Protein AF-A0AAW2G478-F1 (afdb_monomer_lite)

Radius of gyration: 26.07 Å; chains: 1; bounding box: 57×26×89 Å

Foldseek 3Di:
DQLVVVQVVLVVLLVVLLVLLLVVLVVVLVVVVVPDDPDPVVVVVVVVSVVVNVVSVVVLVVVQVVLVVVLVVLLVQLVVLQVVLVPDPDPVSSVVSPVVSCVSVVPPSQNDRPHRGSHVVVVVVSVVVSVVVSVVVVVVSVVVVVVVVVVVVVVVVD

Structure (mmCIF, N/CA/C/O backbone):
data_AF-A0AAW2G478-F1
#
_entry.id   AF-A0AAW2G478-F1
#
loop_
_atom_site.group_PDB
_atom_site.id
_atom_site.type_symbol
_atom_site.label_atom_id
_atom_site.label_alt_id
_atom_site.label_comp_id
_atom_site.label_asym_id
_atom_site.label_entity_id
_atom_site.label_seq_id
_atom_site.pdbx_PDB_ins_code
_atom_site.Cartn_x
_atom_site.Cartn_y
_atom_site.Cartn_z
_atom_site.occupancy
_atom_site.B_iso_or_equiv
_atom_site.auth_seq_id
_atom_site.auth_comp_id
_atom_site.auth_asym_id
_atom_site.auth_atom_id
_atom_site.pdbx_PDB_model_num
ATOM 1 N N . MET A 1 1 ? -17.775 8.611 7.716 1.00 57.25 1 MET A N 1
ATOM 2 C CA . MET A 1 1 ? -17.103 9.929 7.726 1.00 57.25 1 MET A CA 1
ATOM 3 C C . MET A 1 1 ? -15.594 9.788 7.536 1.00 57.25 1 MET A C 1
ATOM 5 O O . MET A 1 1 ? -15.101 10.291 6.541 1.00 57.25 1 MET A O 1
ATOM 9 N N . LEU A 1 2 ? -14.890 9.019 8.379 1.00 62.66 2 LEU A N 1
ATOM 10 C CA . LEU A 1 2 ? -13.445 8.756 8.240 1.00 62.66 2 LEU A CA 1
ATOM 11 C C . LEU A 1 2 ? -13.081 8.154 6.865 1.00 62.66 2 LEU A C 1
ATOM 13 O O . LEU A 1 2 ? -12.286 8.727 6.132 1.00 62.66 2 LEU A O 1
ATOM 17 N N . ASN A 1 3 ? -13.785 7.102 6.439 1.00 63.94 3 ASN A N 1
ATOM 18 C CA . ASN A 1 3 ? -13.603 6.501 5.109 1.00 63.94 3 ASN A CA 1
ATOM 19 C C . ASN A 1 3 ? -13.809 7.490 3.958 1.00 63.94 3 ASN A C 1
ATOM 21 O O . ASN A 1 3 ? -13.083 7.447 2.981 1.00 63.94 3 ASN A O 1
ATOM 25 N N . MET A 1 4 ? -14.760 8.417 4.077 1.00 64.00 4 MET A N 1
ATOM 26 C CA . MET A 1 4 ? -15.062 9.380 3.014 1.00 64.00 4 MET A CA 1
ATOM 27 C C . MET A 1 4 ? -13.944 10.418 2.834 1.00 64.00 4 MET A C 1
ATOM 29 O O . MET A 1 4 ? -13.731 10.893 1.726 1.00 64.00 4 MET A O 1
ATOM 33 N N . ILE A 1 5 ? -13.222 10.737 3.914 1.00 67.06 5 ILE A N 1
ATOM 34 C CA . ILE A 1 5 ? -12.119 11.709 3.921 1.00 67.06 5 ILE A CA 1
ATOM 35 C C . ILE A 1 5 ? -10.801 11.037 3.519 1.00 67.06 5 ILE A C 1
ATOM 37 O O . ILE A 1 5 ? -10.070 11.559 2.679 1.00 67.06 5 ILE A O 1
ATOM 41 N N . PHE A 1 6 ? -10.511 9.857 4.072 1.00 67.88 6 PHE A N 1
ATOM 42 C CA . PHE A 1 6 ? -9.247 9.158 3.825 1.00 67.88 6 PHE A CA 1
ATOM 43 C C . PHE A 1 6 ? -9.240 8.359 2.518 1.00 67.88 6 PHE A C 1
ATOM 45 O O . PHE A 1 6 ? -8.183 8.184 1.919 1.00 67.88 6 PHE A O 1
ATOM 52 N N . SER A 1 7 ? -10.402 7.923 2.019 1.00 71.94 7 SER A N 1
ATOM 53 C CA . SER A 1 7 ? -10.510 7.208 0.742 1.00 71.94 7 SER A CA 1
ATOM 54 C C . SER A 1 7 ? -9.862 7.937 -0.438 1.00 71.94 7 SER A C 1
ATOM 56 O O . SER A 1 7 ? -9.074 7.295 -1.134 1.00 71.94 7 SER A O 1
ATOM 58 N N . PRO A 1 8 ? -10.183 9.214 -0.727 1.00 72.25 8 PRO A N 1
ATOM 59 C CA . PRO A 1 8 ? -9.586 9.909 -1.863 1.00 72.25 8 PRO A CA 1
ATOM 60 C C . PRO A 1 8 ? -8.084 10.141 -1.672 1.00 72.25 8 PRO A C 1
ATOM 62 O O . PRO A 1 8 ? -7.334 10.015 -2.633 1.00 72.25 8 PRO A O 1
ATOM 65 N N . GLN A 1 9 ? -7.632 10.403 -0.441 1.00 73.69 9 GLN A N 1
ATOM 66 C CA . GLN A 1 9 ? -6.208 10.577 -0.132 1.00 73.69 9 GLN A CA 1
ATOM 67 C C . GLN A 1 9 ? -5.420 9.288 -0.384 1.00 73.69 9 GLN A C 1
ATOM 69 O O . GLN A 1 9 ? -4.374 9.314 -1.024 1.00 73.69 9 GLN A O 1
ATOM 74 N N . ILE A 1 10 ? -5.950 8.146 0.055 1.00 75.19 10 ILE A N 1
ATOM 75 C CA . ILE A 1 10 ? -5.319 6.837 -0.144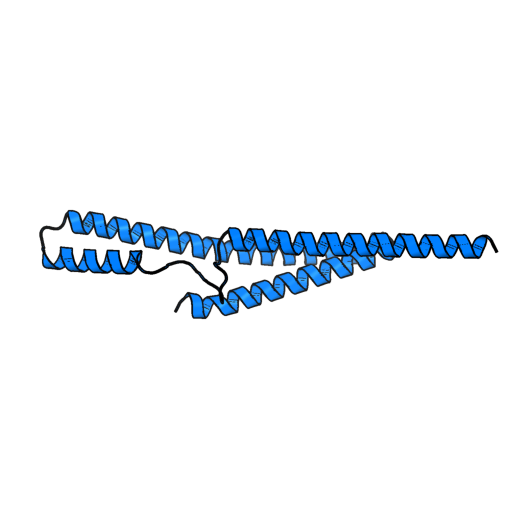 1.00 75.19 10 ILE A CA 1
ATOM 76 C C . ILE A 1 10 ? -5.302 6.460 -1.627 1.00 75.19 10 ILE A C 1
ATOM 78 O O . ILE A 1 10 ? -4.292 5.961 -2.115 1.00 75.19 10 ILE A O 1
ATOM 82 N N . LEU A 1 11 ? -6.378 6.751 -2.364 1.00 77.69 11 LEU A N 1
ATOM 83 C CA . LEU A 1 11 ? -6.435 6.510 -3.806 1.00 77.69 11 LEU A CA 1
ATOM 84 C C . LEU A 1 11 ? -5.452 7.402 -4.586 1.00 77.69 11 LEU A C 1
ATOM 86 O O . LEU A 1 11 ? -4.844 6.945 -5.553 1.00 77.69 11 LEU A O 1
ATOM 90 N N . ALA A 1 12 ? -5.272 8.656 -4.165 1.00 79.62 12 ALA A N 1
ATOM 91 C CA . ALA A 1 12 ? -4.296 9.564 -4.762 1.00 79.62 12 ALA A CA 1
ATOM 92 C C . ALA A 1 12 ? -2.864 9.058 -4.543 1.00 79.62 12 ALA A C 1
ATOM 94 O O . ALA A 1 12 ? -2.129 8.901 -5.513 1.00 79.62 12 ALA A O 1
ATOM 95 N N . ILE A 1 13 ? -2.516 8.695 -3.302 1.00 78.31 13 ILE A N 1
ATOM 96 C CA . ILE A 1 13 ? -1.208 8.107 -2.964 1.00 78.31 13 ILE A CA 1
ATOM 97 C C . ILE A 1 13 ? -0.976 6.826 -3.768 1.00 78.31 13 ILE A C 1
ATOM 99 O O . ILE A 1 13 ? 0.094 6.617 -4.326 1.00 78.31 13 ILE A O 1
ATOM 103 N N . PHE A 1 14 ? -1.994 5.974 -3.873 1.00 76.19 14 PHE A N 1
ATOM 104 C CA . PHE A 1 14 ? -1.931 4.757 -4.676 1.00 76.19 14 PHE A CA 1
ATOM 105 C C . PHE A 1 14 ? -1.612 5.048 -6.146 1.00 76.19 14 PHE A C 1
ATOM 107 O O . PHE A 1 14 ? -0.748 4.401 -6.734 1.00 76.19 14 PHE A O 1
ATOM 114 N N . THR A 1 15 ? -2.312 6.016 -6.736 1.00 81.38 15 THR A N 1
ATOM 115 C CA . THR A 1 15 ? -2.162 6.358 -8.156 1.00 81.38 15 THR A CA 1
ATOM 116 C C . THR A 1 15 ? -0.786 6.963 -8.420 1.00 81.38 15 THR A C 1
ATOM 118 O O . THR A 1 15 ? -0.161 6.642 -9.430 1.00 81.38 15 THR A O 1
ATOM 121 N N . GLU A 1 16 ? -0.295 7.782 -7.490 1.00 82.12 16 GLU A N 1
ATOM 122 C CA . GLU A 1 16 ? 1.048 8.360 -7.516 1.00 82.12 16 GLU A CA 1
ATOM 123 C C . GLU A 1 16 ? 2.118 7.258 -7.515 1.00 82.12 16 GLU A C 1
ATOM 125 O O . GLU A 1 16 ? 2.895 7.161 -8.465 1.00 82.12 16 GLU A O 1
ATOM 130 N N . VAL A 1 17 ? 2.073 6.348 -6.534 1.00 77.50 17 VAL A N 1
ATOM 131 C CA . VAL A 1 17 ? 3.023 5.226 -6.428 1.00 77.50 17 VAL A CA 1
ATOM 132 C C . VAL A 1 17 ? 2.968 4.322 -7.657 1.00 77.50 17 VAL A C 1
ATOM 134 O O . VAL A 1 17 ? 4.006 3.911 -8.171 1.00 77.50 17 VAL A O 1
ATOM 137 N N . PHE A 1 18 ? 1.769 4.010 -8.153 1.00 77.38 18 PHE A N 1
ATOM 138 C CA . PHE A 1 18 ? 1.612 3.147 -9.321 1.00 77.38 18 PHE A CA 1
ATOM 139 C C . PHE A 1 18 ? 2.207 3.774 -10.588 1.00 77.38 18 PHE A C 1
ATOM 141 O O . PHE A 1 18 ? 2.945 3.111 -11.321 1.00 77.38 18 PHE A O 1
ATOM 148 N N . THR A 1 19 ? 1.907 5.051 -10.835 1.00 79.81 19 THR A N 1
ATOM 149 C CA . THR A 1 19 ? 2.407 5.781 -12.010 1.00 79.81 19 THR A CA 1
ATOM 150 C C . THR A 1 19 ? 3.925 5.868 -11.973 1.00 79.81 19 THR A C 1
ATOM 152 O O . THR A 1 19 ? 4.595 5.604 -12.971 1.00 79.81 19 THR A O 1
ATOM 155 N N . GLU A 1 20 ? 4.472 6.168 -10.803 1.00 77.31 20 GLU A N 1
ATOM 156 C CA . GLU A 1 20 ? 5.902 6.314 -10.615 1.00 77.31 20 GLU A CA 1
ATOM 157 C C . GLU A 1 20 ? 6.665 4.999 -10.764 1.00 77.31 20 GLU A C 1
ATOM 159 O O . GLU A 1 20 ? 7.642 4.934 -11.510 1.00 77.31 20 GLU A O 1
ATOM 164 N N . VAL A 1 21 ? 6.214 3.930 -10.103 1.00 75.50 21 VAL A N 1
ATOM 165 C CA . VAL A 1 21 ? 6.827 2.606 -10.257 1.00 75.50 21 VAL A CA 1
ATOM 166 C C . VAL A 1 21 ? 6.804 2.187 -11.727 1.00 75.50 21 VAL A C 1
ATOM 168 O O . VAL A 1 21 ? 7.822 1.738 -12.248 1.00 75.50 21 VAL A O 1
ATOM 171 N N . THR A 1 22 ? 5.684 2.394 -12.422 1.00 76.81 22 THR A N 1
ATOM 172 C CA . THR A 1 22 ? 5.554 2.053 -13.847 1.00 76.81 22 THR A CA 1
ATOM 173 C C . THR A 1 22 ? 6.532 2.847 -14.712 1.00 76.81 22 THR A C 1
ATOM 175 O O . THR A 1 22 ? 7.239 2.262 -15.536 1.00 76.81 22 THR A O 1
ATOM 178 N N . PHE A 1 23 ? 6.620 4.163 -14.505 1.00 76.31 23 PHE A N 1
ATOM 179 C CA . PHE A 1 23 ? 7.531 5.030 -15.252 1.00 76.31 23 PHE A CA 1
ATOM 180 C C . PHE A 1 23 ? 9.000 4.650 -15.021 1.00 76.31 23 PHE A C 1
ATOM 182 O O . PHE A 1 23 ? 9.776 4.534 -15.969 1.00 76.31 23 PHE A O 1
ATOM 189 N N . ASN A 1 24 ? 9.366 4.371 -13.771 1.00 74.56 24 ASN A N 1
ATOM 190 C CA . ASN A 1 24 ? 10.723 3.991 -13.385 1.00 74.56 24 ASN A CA 1
ATOM 191 C C . ASN A 1 24 ? 11.142 2.630 -13.935 1.00 74.56 24 ASN A C 1
ATOM 193 O O . ASN A 1 24 ? 12.275 2.467 -14.398 1.00 74.56 24 ASN A O 1
ATOM 197 N N . LEU A 1 25 ? 10.232 1.656 -13.919 1.00 74.50 25 LEU A N 1
ATOM 198 C CA . LEU A 1 25 ? 10.459 0.349 -14.527 1.00 74.50 25 LEU A CA 1
ATOM 199 C C . LEU A 1 25 ? 10.663 0.473 -16.039 1.00 74.50 25 LEU A C 1
ATOM 201 O O . LEU A 1 25 ? 11.613 -0.098 -16.574 1.00 74.50 25 LEU A O 1
ATOM 205 N N . TYR A 1 26 ? 9.831 1.271 -16.710 1.00 75.88 26 TYR A N 1
ATOM 206 C CA . TYR A 1 26 ? 9.973 1.549 -18.138 1.00 75.88 26 TYR A CA 1
ATOM 207 C C . TYR A 1 26 ? 11.317 2.213 -18.464 1.00 75.88 26 TYR A C 1
ATOM 209 O O . TYR A 1 26 ? 12.059 1.715 -19.311 1.00 75.88 26 TYR A O 1
ATOM 217 N N . ALA A 1 27 ? 11.681 3.280 -17.749 1.00 74.62 27 ALA A N 1
ATOM 218 C CA . ALA A 1 27 ? 12.951 3.975 -17.948 1.00 74.62 27 ALA A CA 1
ATOM 219 C C . ALA A 1 27 ? 14.159 3.052 -17.710 1.00 74.62 27 ALA A C 1
ATOM 221 O O . ALA A 1 27 ? 15.124 3.078 -18.474 1.00 74.62 27 ALA A O 1
ATOM 222 N N . SER A 1 28 ? 14.095 2.197 -16.684 1.00 72.81 28 SER A N 1
ATOM 223 C CA . SER A 1 28 ? 15.145 1.215 -16.379 1.00 72.81 28 SER A CA 1
ATOM 224 C C . SER A 1 28 ? 15.321 0.188 -17.498 1.00 72.81 28 SER A C 1
ATOM 226 O O . SER A 1 28 ? 16.447 -0.163 -17.843 1.00 72.81 28 SER A O 1
ATOM 228 N N . ILE A 1 29 ? 14.220 -0.259 -18.101 1.00 71.88 29 ILE A N 1
ATOM 229 C CA . ILE A 1 29 ? 14.231 -1.207 -19.219 1.00 71.88 29 ILE A CA 1
ATOM 230 C C . ILE A 1 29 ? 14.785 -0.574 -20.498 1.00 71.88 29 ILE A C 1
ATOM 232 O O . ILE A 1 29 ? 15.627 -1.175 -21.163 1.00 71.88 29 ILE A O 1
ATOM 236 N N . VAL A 1 30 ? 14.373 0.653 -20.821 1.00 72.75 30 VAL A N 1
ATOM 237 C CA . VAL A 1 30 ? 14.914 1.391 -21.974 1.00 72.75 30 VAL A CA 1
ATOM 238 C C . VAL A 1 30 ? 16.420 1.618 -21.816 1.00 72.75 30 VAL A C 1
ATOM 240 O O . VAL A 1 30 ? 17.178 1.423 -22.766 1.00 72.75 30 VAL A O 1
ATOM 243 N N . ARG A 1 31 ? 16.876 1.962 -20.605 1.00 71.81 31 ARG A N 1
ATOM 244 C CA . ARG A 1 31 ? 18.309 2.083 -20.290 1.00 71.81 31 ARG A CA 1
ATOM 245 C C . ARG A 1 31 ? 19.049 0.762 -20.470 1.00 71.81 31 ARG A C 1
ATOM 247 O O . ARG A 1 31 ? 20.119 0.761 -21.063 1.00 71.81 31 ARG A O 1
ATOM 254 N N . TRP A 1 32 ? 18.472 -0.348 -20.007 1.00 69.31 32 TRP A N 1
ATOM 255 C CA . TRP A 1 32 ? 19.059 -1.678 -20.185 1.00 69.31 32 TRP A CA 1
ATOM 256 C C . TRP A 1 32 ? 19.238 -2.041 -21.667 1.00 69.31 32 TRP A C 1
ATOM 258 O O . TRP A 1 32 ? 20.292 -2.548 -22.046 1.00 69.31 32 TRP A O 1
ATOM 268 N N . ASN A 1 33 ? 18.244 -1.735 -22.510 1.00 68.38 33 ASN A N 1
ATOM 269 C CA . ASN A 1 33 ? 18.299 -1.976 -23.958 1.00 68.38 33 ASN A CA 1
ATOM 270 C C . ASN A 1 33 ? 19.445 -1.209 -24.646 1.00 68.38 33 ASN A C 1
ATOM 272 O O . ASN A 1 33 ? 20.105 -1.740 -25.534 1.00 68.38 33 ASN A O 1
ATOM 276 N N . ASN A 1 34 ? 19.732 0.017 -24.199 1.00 68.56 34 ASN A N 1
ATOM 277 C CA . ASN A 1 34 ? 20.803 0.849 -24.759 1.00 68.56 34 ASN A CA 1
ATOM 278 C C . ASN A 1 34 ? 22.220 0.460 -24.273 1.00 68.56 34 ASN A C 1
ATOM 280 O O . ASN A 1 34 ? 23.193 1.115 -24.648 1.00 68.56 34 ASN A O 1
ATOM 284 N N . GLY A 1 35 ? 22.350 -0.603 -23.469 1.00 63.75 35 GLY A N 1
ATOM 285 C CA . GLY A 1 35 ? 23.617 -1.113 -22.938 1.00 63.75 35 GLY A CA 1
ATOM 286 C C . GLY A 1 35 ? 23.896 -0.701 -21.485 1.00 63.75 35 GLY A C 1
ATOM 287 O O . GLY A 1 35 ? 23.449 0.336 -21.000 1.00 63.75 35 GLY A O 1
ATOM 288 N N . ILE A 1 36 ? 24.661 -1.530 -20.763 1.00 60.78 36 ILE A N 1
ATOM 289 C CA . ILE A 1 36 ? 25.011 -1.298 -19.352 1.00 60.78 36 ILE A CA 1
ATOM 290 C C . ILE A 1 36 ? 26.192 -0.322 -19.277 1.00 60.78 36 ILE A C 1
ATOM 292 O O . ILE A 1 36 ? 27.352 -0.730 -19.227 1.00 60.78 36 ILE A O 1
ATOM 296 N N . TYR A 1 37 ? 25.906 0.977 -19.251 1.00 62.28 37 TYR A N 1
ATOM 297 C CA . TYR A 1 37 ? 26.905 1.999 -18.939 1.00 62.28 37 TYR A CA 1
ATOM 298 C C . TYR A 1 37 ? 26.828 2.361 -17.453 1.00 62.28 37 TYR A C 1
ATOM 300 O O . TYR A 1 37 ? 25.838 2.921 -16.982 1.00 62.28 37 TYR A O 1
ATOM 308 N N . ILE A 1 38 ? 27.878 2.039 -16.693 1.00 59.44 38 ILE A N 1
ATOM 309 C CA . ILE A 1 38 ? 27.989 2.418 -15.278 1.00 59.44 38 ILE A CA 1
ATOM 310 C C . ILE A 1 38 ? 28.428 3.885 -15.223 1.00 59.44 38 ILE A C 1
ATOM 312 O O . ILE A 1 38 ? 29.616 4.195 -15.249 1.00 59.44 38 ILE A O 1
ATOM 316 N N . ASN A 1 39 ? 27.460 4.799 -15.195 1.00 68.38 39 ASN A N 1
ATOM 317 C CA . ASN A 1 39 ? 27.705 6.227 -15.017 1.00 68.38 39 ASN A CA 1
ATOM 318 C C . ASN A 1 39 ? 27.390 6.630 -13.564 1.00 68.38 39 ASN A C 1
ATOM 320 O O . ASN A 1 39 ? 26.361 6.245 -13.009 1.00 68.38 39 ASN A O 1
ATOM 324 N N . LEU A 1 40 ? 28.259 7.425 -12.937 1.00 70.25 40 LEU A N 1
ATOM 325 C CA . LEU A 1 40 ? 28.076 7.911 -11.565 1.00 70.25 40 LEU A CA 1
ATOM 326 C C . LEU A 1 40 ? 26.767 8.710 -11.417 1.00 70.25 40 LEU A C 1
ATOM 328 O O . LEU A 1 40 ? 26.056 8.562 -10.425 1.00 70.25 40 LEU A O 1
ATOM 332 N N . THR A 1 41 ? 26.406 9.500 -12.433 1.00 71.44 41 THR A N 1
ATOM 333 C CA . THR A 1 41 ? 25.134 10.243 -12.480 1.00 71.44 41 THR A CA 1
ATOM 334 C C . THR A 1 41 ? 23.930 9.299 -12.487 1.00 71.44 41 THR A C 1
ATOM 336 O O . THR A 1 41 ? 22.946 9.541 -11.792 1.00 71.44 41 THR A O 1
ATOM 339 N N . GLU A 1 42 ? 24.035 8.181 -13.205 1.00 72.19 42 GLU A N 1
ATOM 340 C CA . GLU A 1 42 ? 23.004 7.140 -13.281 1.00 72.19 42 GLU A CA 1
ATOM 341 C C . GLU A 1 42 ? 22.871 6.371 -11.959 1.00 72.19 42 GLU A C 1
ATOM 343 O O . GLU A 1 42 ? 21.765 6.014 -11.551 1.00 72.19 42 GLU A O 1
ATOM 348 N N . GLN A 1 43 ? 23.982 6.149 -11.253 1.00 73.75 43 GLN A N 1
ATOM 349 C CA . GLN A 1 43 ? 23.986 5.515 -9.936 1.00 73.75 43 GLN A CA 1
ATOM 350 C C . GLN A 1 43 ? 23.351 6.415 -8.867 1.00 73.75 43 GLN A C 1
ATOM 352 O O . GLN A 1 43 ? 22.540 5.939 -8.072 1.00 73.75 43 GLN A O 1
ATOM 357 N N . ILE A 1 44 ? 23.670 7.714 -8.872 1.00 74.56 44 ILE A N 1
ATOM 358 C CA . ILE A 1 44 ? 23.039 8.703 -7.986 1.00 74.56 44 ILE A CA 1
ATOM 359 C C . ILE A 1 44 ? 21.543 8.796 -8.289 1.00 74.56 44 ILE A C 1
ATOM 361 O O . ILE A 1 44 ? 20.732 8.751 -7.366 1.00 74.56 44 ILE A O 1
ATOM 365 N N . HIS A 1 45 ? 21.166 8.855 -9.569 1.00 75.56 45 HIS A N 1
ATOM 366 C CA . HIS A 1 45 ? 19.765 8.870 -9.979 1.00 75.56 45 HIS A CA 1
ATOM 367 C C . HIS A 1 45 ? 19.021 7.620 -9.488 1.00 75.56 45 HIS A C 1
ATOM 369 O O . HIS A 1 45 ? 17.988 7.745 -8.836 1.00 75.56 45 HIS A O 1
ATOM 375 N N . ASN A 1 46 ? 19.585 6.423 -9.689 1.00 73.94 46 ASN A N 1
ATOM 376 C CA . ASN A 1 46 ? 19.012 5.171 -9.186 1.00 73.94 46 ASN A CA 1
ATOM 377 C C . ASN A 1 46 ? 18.884 5.152 -7.651 1.00 73.94 46 ASN A C 1
ATOM 379 O O . ASN A 1 46 ? 17.898 4.636 -7.125 1.00 73.94 46 ASN A O 1
ATOM 383 N N . PHE A 1 47 ? 19.855 5.702 -6.917 1.00 75.62 47 PHE A N 1
ATOM 384 C CA . PHE A 1 47 ? 19.808 5.773 -5.454 1.00 75.62 47 PHE A CA 1
ATOM 385 C C . PHE A 1 47 ? 18.714 6.730 -4.955 1.00 75.62 47 PHE A C 1
ATOM 387 O O . PHE A 1 47 ? 17.941 6.383 -4.058 1.00 75.62 47 PHE A O 1
ATOM 394 N N . VAL A 1 48 ? 18.593 7.909 -5.573 1.00 76.94 48 VAL A N 1
ATOM 395 C CA . VAL A 1 48 ? 17.507 8.864 -5.296 1.00 76.94 48 VAL A CA 1
ATOM 396 C C . VAL A 1 48 ? 16.153 8.222 -5.596 1.00 76.94 48 VAL A C 1
ATOM 398 O O . VAL A 1 48 ? 15.249 8.275 -4.769 1.00 76.94 48 VAL A O 1
ATOM 401 N N . LEU A 1 49 ? 16.046 7.511 -6.716 1.00 73.00 49 LEU A N 1
ATOM 402 C CA . LEU A 1 49 ? 14.836 6.797 -7.108 1.00 73.00 49 LEU A CA 1
ATOM 403 C C . LEU A 1 49 ? 14.447 5.701 -6.113 1.00 73.00 49 LEU A C 1
ATOM 405 O O . LEU A 1 49 ? 13.300 5.606 -5.684 1.00 73.00 49 LEU A O 1
ATOM 409 N N . THR A 1 50 ? 15.425 4.896 -5.700 1.00 73.56 50 THR A N 1
ATOM 410 C CA . THR A 1 50 ? 15.220 3.803 -4.743 1.00 73.56 50 THR A CA 1
ATOM 411 C C . THR A 1 50 ? 14.805 4.342 -3.375 1.00 73.56 50 THR A C 1
ATOM 413 O O . THR A 1 50 ? 13.902 3.794 -2.744 1.00 73.56 50 THR A O 1
ATOM 416 N N . SER A 1 51 ? 15.422 5.437 -2.921 1.00 78.62 51 SER A N 1
ATOM 417 C CA . SER A 1 51 ? 15.058 6.065 -1.646 1.00 78.62 51 SER A CA 1
ATOM 418 C C . SER A 1 51 ? 13.663 6.700 -1.686 1.00 78.62 51 SER A C 1
ATOM 420 O O . SER A 1 51 ? 12.913 6.569 -0.718 1.00 78.62 51 SER A O 1
ATOM 422 N N . TYR A 1 52 ? 13.264 7.292 -2.814 1.00 77.50 52 TYR A N 1
ATOM 423 C CA . TYR A 1 52 ? 11.922 7.846 -3.003 1.00 77.50 52 TYR A CA 1
ATOM 424 C C . TYR A 1 52 ? 10.831 6.761 -3.039 1.00 77.50 52 TYR A C 1
ATOM 426 O O . TYR A 1 52 ? 9.813 6.874 -2.353 1.00 77.50 52 TYR A O 1
ATOM 434 N N . LEU A 1 53 ? 11.076 5.644 -3.733 1.00 74.06 53 LEU A N 1
ATOM 435 C CA . LEU A 1 53 ? 10.182 4.479 -3.709 1.00 74.06 53 LEU A CA 1
ATOM 436 C C . LEU A 1 53 ? 10.027 3.906 -2.293 1.00 74.06 53 LEU A C 1
ATOM 438 O O . LEU A 1 53 ? 8.914 3.602 -1.857 1.00 74.06 53 LEU A O 1
ATOM 442 N N . LEU A 1 54 ? 11.130 3.795 -1.547 1.00 77.69 54 LEU A N 1
ATOM 443 C CA . LEU A 1 54 ? 11.108 3.328 -0.161 1.00 77.69 54 LEU A CA 1
ATOM 444 C C . LEU A 1 54 ? 10.309 4.277 0.746 1.00 77.69 54 LEU A C 1
ATOM 446 O O . LEU A 1 54 ? 9.523 3.821 1.582 1.00 77.69 54 LEU A O 1
ATOM 450 N N . TYR A 1 55 ? 10.458 5.590 0.560 1.00 82.44 55 TYR A N 1
ATOM 451 C CA . TYR A 1 55 ? 9.668 6.595 1.271 1.00 82.44 55 TYR A CA 1
ATOM 452 C C . TYR A 1 55 ? 8.162 6.393 1.051 1.00 82.44 55 TYR A C 1
ATOM 454 O O . TYR A 1 55 ? 7.396 6.357 2.014 1.00 82.44 55 TYR A O 1
ATOM 462 N N . HIS A 1 56 ? 7.716 6.166 -0.183 1.00 73.75 56 HIS A N 1
ATOM 463 C CA . HIS A 1 56 ? 6.292 5.942 -0.438 1.00 73.75 56 HIS A CA 1
ATOM 464 C C . HIS A 1 56 ? 5.772 4.617 0.116 1.00 73.75 56 HIS A C 1
ATOM 466 O O . HIS A 1 56 ? 4.679 4.581 0.687 1.00 73.75 56 HIS A O 1
ATOM 472 N N . ILE A 1 57 ? 6.556 3.538 0.011 1.00 75.25 57 ILE A N 1
ATOM 473 C CA . ILE A 1 57 ? 6.197 2.237 0.597 1.00 75.25 57 ILE A CA 1
ATOM 474 C C . ILE A 1 57 ? 6.027 2.371 2.111 1.00 75.25 57 ILE A C 1
ATOM 476 O O . ILE A 1 57 ? 5.022 1.917 2.661 1.00 75.25 57 ILE A O 1
ATOM 480 N N . THR A 1 58 ? 6.973 3.028 2.788 1.00 79.06 58 THR A N 1
ATOM 481 C CA . THR A 1 58 ? 6.870 3.264 4.236 1.00 79.06 58 THR A CA 1
ATOM 482 C C . THR A 1 58 ? 5.645 4.112 4.573 1.00 79.06 58 THR A C 1
ATOM 484 O O . THR A 1 58 ? 4.912 3.758 5.496 1.00 79.06 58 THR A O 1
ATOM 487 N N . ARG A 1 59 ? 5.330 5.146 3.781 1.00 80.19 59 ARG A N 1
ATOM 488 C CA . ARG A 1 59 ? 4.103 5.954 3.924 1.00 80.19 59 ARG A CA 1
ATOM 489 C C . ARG A 1 59 ? 2.833 5.103 3.879 1.00 80.19 59 ARG A C 1
ATOM 491 O O . ARG A 1 59 ? 1.990 5.217 4.768 1.00 80.19 59 ARG A O 1
ATOM 498 N N . VAL A 1 60 ? 2.700 4.233 2.876 1.00 76.88 60 VAL A N 1
ATOM 499 C CA . VAL A 1 60 ? 1.537 3.338 2.733 1.00 76.88 60 VAL A CA 1
ATOM 500 C C . VAL A 1 60 ? 1.468 2.340 3.892 1.00 76.88 60 VAL A C 1
ATOM 502 O O . VAL A 1 60 ? 0.388 2.122 4.442 1.00 76.88 60 VAL A O 1
ATOM 505 N N . MET A 1 61 ? 2.607 1.787 4.317 1.00 80.00 61 MET A N 1
ATOM 506 C CA . MET A 1 61 ? 2.678 0.895 5.480 1.00 80.00 61 MET A CA 1
ATOM 507 C C . MET A 1 61 ? 2.220 1.588 6.765 1.00 80.00 61 MET A C 1
ATOM 509 O O . MET A 1 61 ? 1.428 1.011 7.507 1.00 80.00 61 MET A O 1
ATOM 513 N N . PHE A 1 62 ? 2.644 2.833 7.008 1.00 82.88 62 PHE A N 1
ATOM 514 C CA . PHE A 1 62 ? 2.192 3.618 8.161 1.00 82.88 62 PHE A CA 1
ATOM 515 C C . PHE A 1 62 ? 0.680 3.842 8.153 1.00 82.88 62 PHE A C 1
ATOM 517 O O . PHE A 1 62 ? 0.045 3.713 9.198 1.00 82.88 62 PHE A O 1
ATOM 524 N N . ILE A 1 63 ? 0.093 4.137 6.989 1.00 80.25 63 ILE A N 1
ATOM 525 C CA . ILE A 1 63 ? -1.358 4.325 6.858 1.00 80.25 63 ILE A CA 1
ATOM 526 C C . ILE A 1 63 ? -2.096 3.029 7.201 1.00 80.25 63 ILE A C 1
ATOM 528 O O . ILE A 1 63 ? -2.996 3.042 8.039 1.00 80.25 63 ILE A O 1
ATOM 532 N N . VAL A 1 64 ? -1.701 1.905 6.597 1.00 77.25 64 VAL A N 1
ATOM 533 C CA . VAL A 1 64 ? -2.348 0.609 6.858 1.00 77.25 64 VAL A CA 1
ATOM 534 C C . VAL A 1 64 ? -2.176 0.196 8.318 1.00 77.25 64 VAL A C 1
ATOM 536 O O . VAL A 1 64 ? -3.136 -0.245 8.947 1.00 77.25 64 VAL A O 1
ATOM 539 N N . TRP A 1 65 ? -0.990 0.403 8.887 1.00 83.62 65 TRP A N 1
ATOM 540 C CA . TRP A 1 65 ? -0.724 0.129 10.295 1.00 83.62 65 TRP A CA 1
ATOM 541 C C . TRP A 1 65 ? -1.591 0.980 11.230 1.00 83.62 65 TRP A C 1
ATOM 543 O O . TRP A 1 65 ? -2.160 0.452 12.189 1.00 83.62 65 TRP A O 1
ATOM 553 N N . ALA A 1 66 ? -1.744 2.275 10.943 1.00 82.00 66 ALA A N 1
ATOM 554 C CA . ALA A 1 66 ? -2.618 3.158 11.708 1.00 82.00 66 ALA A CA 1
ATOM 555 C C . ALA A 1 66 ? -4.092 2.727 11.601 1.00 82.00 66 ALA A C 1
ATOM 557 O O . ALA A 1 66 ? -4.795 2.699 12.615 1.00 82.00 66 ALA A O 1
ATOM 558 N N . CYS A 1 67 ? -4.556 2.335 10.408 1.00 77.88 67 CYS A N 1
ATOM 559 C CA . CYS A 1 67 ? -5.907 1.806 10.195 1.00 77.88 67 CYS A CA 1
ATOM 560 C C . CYS A 1 67 ? -6.158 0.517 10.996 1.00 77.88 67 CYS A C 1
ATOM 562 O O . CYS A 1 67 ? -7.153 0.432 11.719 1.00 77.88 67 CYS A O 1
ATOM 564 N N . GLU A 1 68 ? -5.245 -0.453 10.922 1.00 78.75 68 GLU A N 1
ATOM 565 C CA . GLU A 1 68 ? -5.366 -1.736 11.627 1.00 78.75 68 GLU A CA 1
ATOM 566 C C . GLU A 1 68 ? -5.316 -1.543 13.150 1.00 78.75 68 GLU A C 1
ATOM 568 O O . GLU A 1 68 ? -6.142 -2.077 13.892 1.00 78.75 68 GLU A O 1
ATOM 573 N N . THR A 1 69 ? -4.401 -0.695 13.624 1.00 83.06 69 THR A N 1
ATOM 574 C CA . THR A 1 69 ? -4.300 -0.341 15.045 1.00 83.06 69 THR A CA 1
ATOM 575 C C . THR A 1 69 ? -5.576 0.335 15.539 1.00 83.06 69 THR A C 1
ATOM 577 O O . THR A 1 69 ? -6.092 -0.037 16.591 1.00 83.06 69 THR A O 1
ATOM 580 N N . SER A 1 70 ? -6.133 1.281 14.778 1.00 80.12 70 SER A N 1
ATOM 581 C CA . SER A 1 70 ? -7.385 1.962 15.145 1.00 80.12 70 SER A CA 1
ATOM 582 C C . SER A 1 70 ? -8.550 0.980 15.253 1.00 80.12 70 SER A C 1
ATOM 584 O O . SER A 1 70 ? -9.326 1.042 16.207 1.00 80.12 70 SER A O 1
ATOM 586 N N . LYS A 1 71 ? -8.644 0.033 14.312 1.00 79.12 71 LYS A N 1
ATOM 587 C CA . LYS A 1 71 ? -9.658 -1.027 14.328 1.00 79.12 71 LYS A CA 1
ATOM 588 C C . LYS A 1 71 ? -9.520 -1.919 15.566 1.00 79.12 71 LYS A C 1
ATOM 590 O O . LYS A 1 71 ? -10.507 -2.149 16.264 1.00 79.12 71 LYS A O 1
ATOM 595 N N . ASN A 1 72 ? -8.303 -2.362 15.879 1.00 83.81 72 ASN A N 1
ATOM 596 C CA . ASN A 1 72 ? -8.039 -3.202 17.049 1.00 83.81 72 ASN A CA 1
ATOM 597 C C . ASN A 1 72 ? -8.318 -2.467 18.368 1.00 83.81 72 ASN A C 1
ATOM 599 O O . ASN A 1 72 ? -8.893 -3.047 19.290 1.00 83.81 72 ASN A O 1
ATOM 603 N N . GLN A 1 73 ? -7.970 -1.180 18.452 1.00 84.62 73 GLN A N 1
ATOM 604 C CA . GLN A 1 73 ? -8.277 -0.351 19.619 1.00 84.62 73 GLN A CA 1
ATOM 605 C C . GLN A 1 73 ? -9.786 -0.141 19.791 1.00 84.62 73 GLN A C 1
ATOM 607 O O . GLN A 1 73 ? -10.282 -0.249 20.910 1.00 84.62 73 GLN A O 1
ATOM 612 N N . ALA A 1 74 ? -10.537 0.088 18.709 1.00 83.06 74 ALA A N 1
ATOM 613 C CA . ALA A 1 74 ? -11.994 0.225 18.777 1.00 83.06 74 ALA A CA 1
ATOM 614 C C . ALA A 1 74 ? -12.669 -1.043 19.336 1.00 83.06 74 ALA A C 1
ATOM 616 O O . ALA A 1 74 ? -13.541 -0.949 20.202 1.00 83.06 74 ALA A O 1
ATOM 617 N N . ILE A 1 75 ? -12.212 -2.227 18.911 1.00 83.00 75 ILE A N 1
ATOM 618 C CA . ILE A 1 75 ? -12.683 -3.513 19.448 1.00 83.00 75 ILE A CA 1
ATOM 619 C C . ILE A 1 75 ? -12.342 -3.629 20.939 1.00 83.00 75 ILE A C 1
ATOM 621 O O . ILE A 1 75 ? -13.217 -3.939 21.744 1.00 83.00 75 ILE A O 1
ATOM 625 N N . LYS A 1 76 ? -11.101 -3.312 21.330 1.00 87.19 76 LYS A N 1
ATOM 626 C CA . LYS A 1 76 ? -10.659 -3.368 22.733 1.00 87.19 76 LYS A CA 1
ATOM 627 C C . LYS A 1 76 ? -11.454 -2.426 23.645 1.00 87.19 76 LYS A C 1
ATOM 629 O O . LYS A 1 76 ? -11.753 -2.770 24.789 1.00 87.19 76 LYS A O 1
ATOM 634 N N . ILE A 1 77 ? -11.806 -1.236 23.159 1.00 85.19 77 ILE A N 1
ATOM 635 C CA . ILE A 1 77 ? -12.658 -0.292 23.893 1.00 85.19 77 ILE A CA 1
ATOM 636 C C . ILE A 1 77 ? -14.055 -0.892 24.083 1.00 85.19 77 ILE A C 1
ATOM 638 O O . ILE A 1 77 ? -14.569 -0.879 25.199 1.00 85.19 77 ILE A O 1
ATOM 642 N N . SER A 1 78 ? -14.645 -1.476 23.036 1.00 81.12 78 SER A N 1
ATOM 643 C CA . SER A 1 78 ? -15.959 -2.125 23.122 1.00 81.12 78 SER A CA 1
ATOM 644 C C . SER A 1 78 ? -15.980 -3.266 24.150 1.00 81.12 78 SER A C 1
ATOM 646 O O . SER A 1 78 ? -16.897 -3.310 24.978 1.00 81.12 78 SER A O 1
ATOM 648 N N . THR A 1 79 ? -14.954 -4.127 24.172 1.00 83.44 79 THR A N 1
ATOM 649 C CA . THR A 1 79 ? -14.857 -5.216 25.161 1.00 83.44 79 THR A CA 1
ATOM 650 C C . THR A 1 79 ? -14.671 -4.682 26.579 1.00 83.44 79 THR A C 1
ATOM 652 O O . THR A 1 79 ? -15.358 -5.120 27.493 1.00 83.44 79 THR A O 1
ATOM 655 N N . THR A 1 80 ? -13.827 -3.663 26.763 1.00 86.75 80 THR A N 1
ATOM 656 C CA . THR A 1 80 ? -13.608 -3.049 28.087 1.00 86.75 80 THR A CA 1
ATOM 657 C C . THR A 1 80 ? -14.893 -2.418 28.631 1.00 86.75 80 THR A C 1
ATOM 659 O O . THR A 1 80 ? -15.222 -2.573 29.804 1.00 86.75 80 THR A O 1
ATOM 662 N N . ILE A 1 81 ? -15.659 -1.729 27.780 1.00 85.50 81 ILE A N 1
ATOM 663 C CA . ILE A 1 81 ? -16.944 -1.130 28.167 1.00 85.50 81 ILE A CA 1
ATOM 664 C C . ILE A 1 81 ? -17.966 -2.207 28.528 1.00 85.50 81 ILE A C 1
ATOM 666 O O . ILE A 1 81 ? -18.754 -2.014 29.453 1.00 85.50 81 ILE A O 1
ATOM 670 N N . TYR A 1 82 ? -17.945 -3.343 27.831 1.00 81.56 82 TYR A N 1
ATOM 671 C CA . TYR A 1 82 ? -18.796 -4.481 28.158 1.00 81.56 82 TYR A CA 1
ATOM 672 C C . TYR A 1 82 ? -18.478 -5.047 29.553 1.00 81.56 82 TYR A C 1
ATOM 674 O O . TYR A 1 82 ? -19.393 -5.234 30.356 1.00 81.56 82 TYR A O 1
ATOM 682 N N . ASP A 1 83 ? -17.197 -5.223 29.884 1.00 84.31 83 ASP A N 1
ATOM 683 C CA . ASP A 1 83 ? -16.759 -5.719 31.198 1.00 84.31 83 ASP A CA 1
ATOM 684 C C . ASP A 1 83 ? -17.124 -4.748 32.339 1.00 84.31 83 ASP A C 1
ATOM 686 O O . ASP A 1 83 ? -17.611 -5.154 33.401 1.00 84.31 83 ASP A O 1
ATOM 690 N N . VAL A 1 84 ? -16.960 -3.440 32.109 1.00 85.56 84 VAL A N 1
ATOM 691 C CA . VAL A 1 84 ? -17.357 -2.387 33.064 1.00 85.56 84 VAL A CA 1
ATOM 692 C C . VAL A 1 84 ? -18.881 -2.322 33.226 1.00 85.56 84 VAL A C 1
ATOM 694 O O . VAL A 1 84 ? -19.383 -2.186 34.340 1.00 85.56 84 VAL A O 1
ATOM 697 N N . SER A 1 85 ? -19.638 -2.468 32.137 1.00 82.25 85 SER A N 1
ATOM 698 C CA . SER A 1 85 ? -21.105 -2.538 32.176 1.00 82.25 85 SER A CA 1
ATOM 699 C C . SER A 1 85 ? -21.578 -3.731 33.018 1.00 82.25 85 SER A C 1
ATOM 701 O O . SER A 1 85 ? -22.488 -3.588 33.833 1.00 82.25 85 SER A O 1
ATOM 703 N N . ASN A 1 86 ? -20.921 -4.889 32.905 1.00 80.00 86 ASN A N 1
ATOM 704 C CA . ASN A 1 86 ? -21.292 -6.089 33.659 1.00 80.00 86 ASN A CA 1
ATOM 705 C C . ASN A 1 86 ? -21.003 -5.989 35.170 1.00 80.00 86 ASN A C 1
ATOM 707 O O . ASN A 1 86 ? -21.611 -6.706 35.959 1.00 80.00 86 ASN A O 1
ATOM 711 N N . SER A 1 87 ? -20.095 -5.101 35.582 1.00 83.94 87 SER A N 1
ATOM 712 C CA . SER A 1 87 ? -19.729 -4.891 36.991 1.00 83.94 87 SER A CA 1
ATOM 713 C C . SER A 1 87 ? -20.460 -3.720 37.660 1.00 83.94 87 SER A C 1
ATOM 715 O O . SER A 1 87 ? -20.313 -3.523 38.866 1.00 83.94 87 SER A O 1
ATOM 717 N N . THR A 1 88 ? -21.264 -2.944 36.921 1.00 86.06 88 THR A N 1
ATOM 718 C CA . THR A 1 88 ? -21.961 -1.776 37.476 1.00 86.06 88 THR A CA 1
ATOM 719 C C . THR A 1 88 ? -23.349 -2.125 38.030 1.00 86.06 88 THR A C 1
ATOM 721 O O . THR A 1 88 ? -24.180 -2.745 37.360 1.00 86.06 88 THR A O 1
ATOM 724 N N . ASN A 1 89 ? -23.631 -1.667 39.254 1.00 83.38 89 ASN A N 1
ATOM 725 C CA . ASN A 1 89 ? -24.923 -1.868 39.926 1.00 83.38 89 ASN A CA 1
ATOM 726 C C . ASN A 1 89 ? -26.002 -0.855 39.508 1.00 83.38 89 ASN A C 1
ATOM 728 O O . ASN A 1 89 ? -27.166 -1.033 39.846 1.00 83.38 89 ASN A O 1
ATOM 732 N N . ASN A 1 90 ? -25.639 0.218 38.798 1.00 90.00 90 ASN A N 1
ATOM 733 C CA . ASN A 1 90 ? -26.607 1.204 38.329 1.00 90.00 90 ASN A CA 1
ATOM 734 C C . ASN A 1 90 ? -27.181 0.776 36.972 1.00 90.00 90 ASN A C 1
ATOM 736 O O . ASN A 1 90 ? -26.492 0.824 35.953 1.00 90.00 90 ASN A O 1
ATOM 740 N N . ASP A 1 91 ? -28.455 0.390 36.965 1.00 87.06 91 ASP A N 1
ATOM 741 C CA . ASP A 1 91 ? -29.159 -0.115 35.784 1.00 87.06 91 ASP A CA 1
ATOM 742 C C . ASP A 1 91 ? -29.178 0.873 34.611 1.00 87.06 91 ASP A C 1
ATOM 744 O O . ASP A 1 91 ? -29.045 0.453 33.461 1.00 87.06 91 ASP A O 1
ATOM 748 N N . GLN A 1 92 ? -29.283 2.178 34.881 1.00 89.19 92 GLN A N 1
ATOM 749 C CA . GLN A 1 92 ? -29.293 3.211 33.844 1.00 89.19 92 GLN A CA 1
ATOM 750 C C . GLN A 1 92 ? -27.919 3.326 33.171 1.00 89.19 92 GLN A C 1
ATOM 752 O O . GLN A 1 92 ? -27.817 3.243 31.947 1.00 89.19 92 GLN A O 1
ATOM 757 N N . ILE A 1 93 ? -26.854 3.424 33.974 1.00 85.75 93 ILE A N 1
ATOM 758 C CA . ILE A 1 93 ? -25.467 3.494 33.482 1.00 85.75 93 ILE A CA 1
ATOM 759 C C . ILE A 1 93 ? -25.102 2.209 32.732 1.00 85.75 93 ILE A C 1
ATOM 761 O O . ILE A 1 93 ? -24.473 2.256 31.671 1.00 85.75 93 ILE A O 1
ATOM 765 N N . ARG A 1 94 ? -25.538 1.051 33.244 1.00 86.38 94 ARG A N 1
ATOM 766 C CA . ARG A 1 94 ? -25.328 -0.246 32.595 1.00 86.38 94 ARG A CA 1
ATOM 767 C C . ARG A 1 94 ? -25.910 -0.258 31.187 1.00 86.38 94 ARG A C 1
ATOM 769 O O . ARG A 1 94 ? -25.221 -0.678 30.257 1.00 86.38 94 ARG A O 1
ATOM 776 N N . ASN A 1 95 ? -27.149 0.210 31.034 1.00 86.25 95 ASN A N 1
ATOM 777 C CA . ASN A 1 95 ? -27.855 0.189 29.757 1.00 86.25 95 ASN A CA 1
ATOM 778 C C . ASN A 1 95 ? -27.224 1.140 28.729 1.00 86.25 95 ASN A C 1
ATOM 780 O O . ASN A 1 95 ? -27.036 0.747 27.577 1.00 86.25 95 ASN A O 1
ATOM 784 N N . GLU A 1 96 ? -26.835 2.349 29.142 1.00 87.56 96 GLU A N 1
ATOM 785 C CA . GLU A 1 96 ? -26.165 3.312 28.255 1.00 87.56 96 GLU A CA 1
ATOM 786 C C . GLU A 1 96 ? -24.795 2.811 27.780 1.00 87.56 96 GLU A C 1
ATOM 788 O O . GLU A 1 96 ? -24.508 2.843 26.580 1.00 87.56 96 GLU A O 1
ATOM 793 N N . LEU A 1 97 ? -23.975 2.258 28.683 1.00 87.00 97 LEU A N 1
ATOM 794 C CA . LEU A 1 97 ? -22.682 1.665 28.320 1.00 87.00 97 LEU A CA 1
ATOM 795 C C . LEU A 1 97 ? -22.845 0.484 27.357 1.00 87.00 97 LEU A C 1
ATOM 797 O O . LEU A 1 97 ? -22.059 0.326 26.420 1.00 87.00 97 LEU A O 1
ATOM 801 N N . ARG A 1 98 ? -23.884 -0.334 27.556 1.00 83.75 98 ARG A N 1
ATOM 802 C CA . ARG A 1 98 ? -24.173 -1.479 26.688 1.00 83.75 98 ARG A CA 1
ATOM 803 C C . ARG A 1 98 ? -24.596 -1.024 25.294 1.00 83.75 98 ARG A C 1
ATOM 805 O O . ARG A 1 98 ? -24.088 -1.562 24.314 1.00 83.75 98 ARG A O 1
ATOM 812 N N . LEU A 1 99 ? -25.455 -0.006 25.200 1.00 85.81 99 LEU A N 1
ATOM 813 C CA . LEU A 1 99 ? -25.854 0.613 23.931 1.00 85.81 99 LEU A CA 1
ATOM 814 C C . LEU A 1 99 ? -24.659 1.229 23.200 1.00 85.81 99 LEU A C 1
ATOM 816 O O . LEU A 1 99 ? -24.504 0.999 22.002 1.00 85.81 99 LEU A O 1
ATOM 820 N N . PHE A 1 100 ? -23.7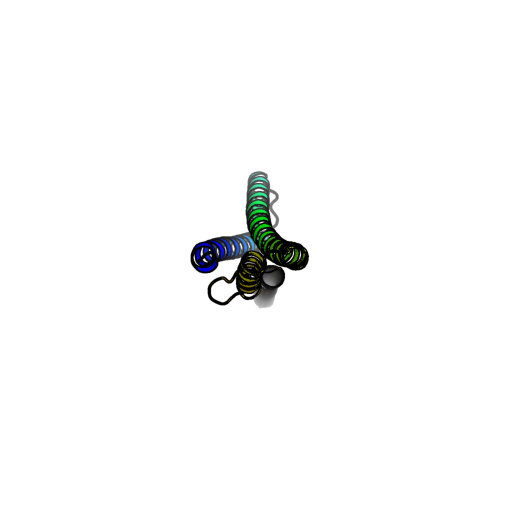90 1.951 23.906 1.00 84.44 100 PHE A N 1
ATOM 821 C CA . PHE A 1 100 ? -22.587 2.535 23.316 1.00 84.44 100 PHE A CA 1
ATOM 822 C C . PHE A 1 100 ? -21.606 1.463 22.821 1.00 84.44 100 PHE A C 1
ATOM 824 O O . PHE A 1 100 ? -21.135 1.542 21.688 1.00 84.44 100 PHE A O 1
ATOM 831 N N . SER A 1 101 ? -21.336 0.423 23.620 1.00 82.38 101 SER A N 1
ATOM 832 C CA . SER A 1 101 ? -20.479 -0.692 23.191 1.00 82.38 101 SER A CA 1
ATOM 833 C C . SER A 1 101 ? -21.050 -1.393 21.959 1.00 82.38 101 SER A C 1
ATOM 835 O O . SER A 1 101 ? -20.315 -1.643 21.003 1.00 82.38 101 SER A O 1
ATOM 837 N N . LEU A 1 102 ? -22.367 -1.627 21.934 1.00 80.56 102 LEU A N 1
ATOM 838 C CA . LEU A 1 102 ? -23.043 -2.213 20.781 1.00 80.56 102 LEU A CA 1
ATOM 839 C C . LEU A 1 102 ? -22.925 -1.309 19.545 1.00 80.56 102 LEU A C 1
ATOM 841 O O . LEU A 1 102 ? -22.625 -1.801 18.465 1.00 80.56 102 LEU A O 1
ATOM 845 N N . GLN A 1 103 ? -23.098 0.007 19.692 1.00 81.62 103 GLN A N 1
ATOM 846 C CA . GLN A 1 103 ? -22.933 0.968 18.595 1.00 81.62 103 GLN A CA 1
ATOM 847 C C . GLN A 1 103 ? -21.501 0.997 18.051 1.00 81.62 103 GLN A C 1
ATOM 849 O O . GLN A 1 103 ? -21.320 1.091 16.838 1.00 81.62 103 GLN A O 1
ATOM 854 N N . VAL A 1 104 ? -20.489 0.899 18.917 1.00 77.31 104 VAL A N 1
ATOM 855 C CA . VAL A 1 104 ? -19.073 0.847 18.516 1.00 77.31 104 VAL A CA 1
ATOM 856 C C . VAL A 1 104 ? -18.735 -0.477 17.827 1.00 77.31 104 VAL A C 1
ATOM 858 O O . VAL A 1 104 ? -17.985 -0.469 16.851 1.00 77.31 104 VAL A O 1
ATOM 861 N N . LEU A 1 105 ? -19.301 -1.594 18.294 1.00 74.62 105 LEU A N 1
ATOM 862 C CA . LEU A 1 105 ? -19.092 -2.924 17.716 1.00 74.62 105 LEU A CA 1
ATOM 863 C C . LEU A 1 105 ? -19.797 -3.090 16.364 1.00 74.62 105 LEU A C 1
ATOM 865 O O . LEU A 1 105 ? -19.237 -3.668 15.439 1.00 74.62 105 LEU A O 1
ATOM 869 N N . HIS A 1 106 ? -21.023 -2.575 16.251 1.00 72.31 106 HIS A N 1
ATOM 870 C CA . HIS A 1 106 ? -21.848 -2.657 15.043 1.00 72.31 106 HIS A CA 1
ATOM 871 C C . HIS A 1 106 ? -21.457 -1.606 13.990 1.00 72.31 106 HIS A C 1
ATOM 873 O O . HIS A 1 106 ? -21.949 -1.629 12.860 1.00 72.31 106 HIS A O 1
ATOM 879 N N . ARG A 1 107 ? -20.578 -0.660 14.350 1.00 71.19 107 ARG A N 1
ATOM 880 C CA . ARG A 1 107 ? -19.907 0.222 13.399 1.00 71.19 107 ARG A CA 1
ATOM 881 C C . ARG A 1 107 ? -18.825 -0.593 12.699 1.00 71.19 107 ARG A C 1
ATOM 883 O O . ARG A 1 107 ? -17.821 -0.955 13.305 1.00 71.19 107 ARG A O 1
ATOM 890 N N . ASP A 1 108 ? -19.003 -0.816 11.404 1.00 62.72 108 ASP A N 1
ATOM 891 C CA . ASP A 1 108 ? -17.936 -1.321 10.549 1.00 62.72 108 ASP A CA 1
ATOM 892 C C . ASP A 1 108 ? -16.745 -0.349 10.593 1.00 62.72 108 ASP A C 1
ATOM 894 O O . ASP A 1 108 ? -16.716 0.688 9.927 1.00 62.72 108 ASP A O 1
ATOM 898 N N . ASN A 1 109 ? -15.748 -0.677 11.418 1.00 62.78 109 ASN A N 1
ATOM 899 C CA . ASN A 1 109 ? -14.476 0.046 11.516 1.00 62.78 109 ASN A CA 1
ATOM 900 C C . ASN A 1 109 ? -13.518 -0.346 10.376 1.00 62.78 109 ASN A C 1
ATOM 902 O O . ASN A 1 109 ? -12.314 -0.097 10.433 1.00 62.78 109 ASN A O 1
ATOM 906 N N . THR A 1 110 ? -14.043 -0.999 9.338 1.00 63.56 110 THR A N 1
ATOM 907 C CA . THR A 1 110 ? -13.335 -1.298 8.102 1.00 63.56 110 THR A CA 1
ATOM 908 C C . THR A 1 110 ? -13.110 -0.005 7.339 1.00 63.56 110 THR A C 1
ATOM 910 O O . THR A 1 110 ? -14.033 0.629 6.823 1.00 63.56 110 THR A O 1
ATOM 913 N N . PHE A 1 111 ? -11.844 0.393 7.256 1.00 66.44 111 PHE A N 1
ATOM 914 C CA . PHE A 1 111 ? -11.433 1.490 6.402 1.00 66.44 111 PHE A CA 1
ATOM 915 C C . PHE A 1 111 ? -11.602 1.074 4.944 1.00 66.44 111 PHE A C 1
ATOM 917 O O . PHE A 1 111 ? -10.956 0.142 4.476 1.00 66.44 111 PHE A O 1
ATOM 924 N N . SER A 1 112 ? -12.517 1.729 4.235 1.00 63.94 112 SER A N 1
ATOM 925 C CA . SER A 1 112 ? -12.815 1.438 2.834 1.00 63.94 112 SER A CA 1
ATOM 926 C C . SER A 1 112 ? -12.552 2.664 1.976 1.00 63.94 112 SER A C 1
ATOM 928 O O . SER A 1 112 ? -13.020 3.761 2.291 1.00 63.94 112 SER A O 1
ATOM 930 N N . ALA A 1 113 ? -11.815 2.467 0.886 1.00 64.56 113 ALA A N 1
ATOM 931 C CA . ALA A 1 113 ? -11.619 3.451 -0.154 1.00 64.56 113 ALA A CA 1
ATOM 932 C C . ALA A 1 113 ? -12.414 3.091 -1.406 1.00 64.56 113 ALA A C 1
ATOM 934 O O . ALA A 1 113 ? -12.033 2.183 -2.136 1.00 64.56 113 ALA A O 1
ATOM 935 N N . LYS A 1 114 ? -13.509 3.819 -1.668 1.00 62.91 114 LYS A N 1
ATOM 936 C CA . LYS A 1 114 ? -14.299 3.742 -2.913 1.00 62.91 114 LYS A CA 1
ATOM 937 C C . LYS A 1 114 ? -14.609 2.296 -3.375 1.00 62.91 114 LYS A C 1
ATOM 939 O O . LYS A 1 114 ? -14.592 2.017 -4.568 1.00 62.91 114 LYS A O 1
ATOM 944 N N . GLY A 1 115 ? -14.872 1.385 -2.426 1.00 62.75 115 GLY A N 1
ATOM 945 C CA . GLY A 1 115 ? -15.170 -0.037 -2.674 1.00 62.75 115 GLY A CA 1
ATOM 946 C C . GLY A 1 115 ? -14.037 -1.021 -2.345 1.00 62.75 115 GLY A C 1
ATOM 947 O O . GLY A 1 115 ? -14.283 -2.222 -2.275 1.00 62.75 115 GLY A O 1
ATOM 948 N N . PHE A 1 116 ? -12.821 -0.540 -2.081 1.00 64.31 116 PHE A N 1
ATOM 949 C CA . PHE A 1 116 ? -11.682 -1.358 -1.662 1.00 64.31 116 PHE A CA 1
ATOM 950 C C . PHE A 1 116 ? -11.503 -1.306 -0.147 1.00 64.31 116 PHE A C 1
ATOM 952 O O . PHE A 1 116 ? -11.339 -0.227 0.417 1.00 64.31 116 PHE A O 1
ATOM 959 N N . THR A 1 117 ? -11.490 -2.457 0.524 1.00 71.56 117 THR A N 1
ATOM 960 C CA . THR A 1 117 ? -11.058 -2.531 1.924 1.00 71.56 117 THR A CA 1
ATOM 961 C C . THR A 1 117 ? -9.564 -2.241 1.995 1.00 71.56 117 THR A C 1
ATOM 963 O O . THR A 1 117 ? -8.770 -2.895 1.328 1.00 71.56 117 THR A O 1
ATOM 966 N N . ILE A 1 118 ? -9.178 -1.226 2.764 1.00 71.31 118 ILE A N 1
ATOM 967 C CA . ILE A 1 118 ? -7.779 -0.867 3.001 1.00 71.31 118 ILE A CA 1
ATOM 968 C C . ILE A 1 118 ? -7.280 -1.777 4.119 1.00 71.31 118 ILE A C 1
ATOM 970 O O . ILE A 1 118 ? -7.382 -1.460 5.301 1.00 71.31 118 ILE A O 1
ATOM 974 N N . ASP A 1 119 ? -6.808 -2.951 3.726 1.00 69.38 119 ASP A N 1
ATOM 975 C CA . ASP A 1 119 ? -6.296 -3.988 4.613 1.00 69.38 119 ASP A CA 1
ATOM 976 C C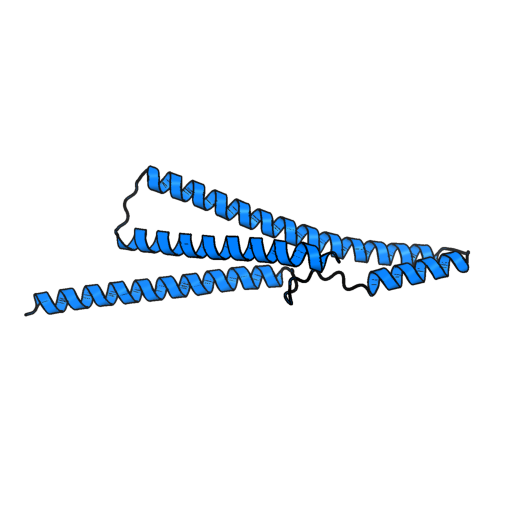 . ASP A 1 119 ? -4.982 -4.569 4.055 1.00 69.38 119 ASP A C 1
ATOM 978 O O . ASP A 1 119 ? -4.490 -4.183 2.989 1.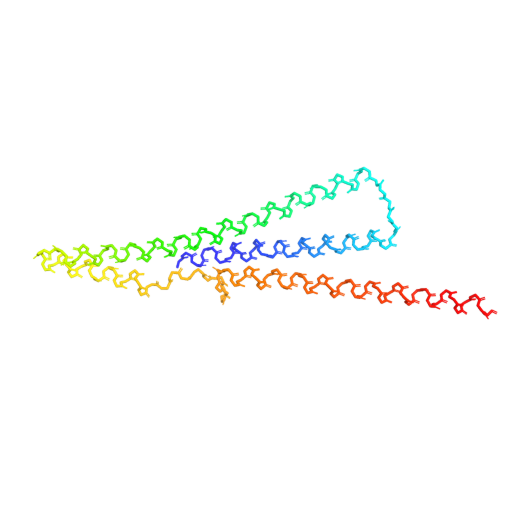00 69.38 119 ASP A O 1
ATOM 982 N N . ALA A 1 120 ? -4.392 -5.531 4.765 1.00 72.12 120 ALA A N 1
ATOM 983 C CA . ALA A 1 120 ? -3.206 -6.241 4.283 1.00 72.12 120 ALA A CA 1
ATOM 984 C C . ALA A 1 120 ? -3.433 -6.938 2.920 1.00 72.12 120 ALA A C 1
ATOM 986 O O . ALA A 1 120 ? -2.491 -7.126 2.143 1.00 72.12 120 ALA A O 1
ATOM 987 N N . THR A 1 121 ? -4.681 -7.284 2.588 1.00 79.06 121 THR A N 1
ATOM 988 C CA . THR A 1 121 ? -5.056 -7.872 1.296 1.00 79.06 121 THR A CA 1
ATOM 989 C C . THR A 1 121 ? -4.930 -6.855 0.166 1.00 79.06 121 THR A C 1
ATOM 991 O O . THR A 1 121 ? -4.473 -7.215 -0.921 1.00 79.06 121 THR A O 1
ATOM 994 N N . PHE A 1 122 ? -5.280 -5.589 0.403 1.00 77.38 122 PHE A N 1
ATOM 995 C CA . PHE A 1 122 ? -5.091 -4.501 -0.559 1.00 77.38 122 PHE A CA 1
ATOM 996 C C . PHE A 1 122 ? -3.615 -4.311 -0.917 1.00 77.38 122 PHE A C 1
ATOM 998 O O . PHE A 1 122 ? -3.271 -4.280 -2.098 1.00 77.38 122 PHE A O 1
ATOM 1005 N N . LEU A 1 123 ? -2.735 -4.294 0.089 1.00 75.56 123 LEU A N 1
ATOM 1006 C CA . LEU A 1 123 ? -1.278 -4.257 -0.098 1.00 75.56 123 LEU A CA 1
ATOM 1007 C C . LEU A 1 123 ? -0.771 -5.454 -0.912 1.00 75.56 123 LEU A C 1
ATOM 1009 O O . LEU A 1 123 ? 0.003 -5.285 -1.855 1.00 75.56 123 LEU A O 1
ATOM 1013 N N . ARG A 1 124 ? -1.240 -6.666 -0.594 1.00 82.00 124 ARG A N 1
ATOM 1014 C CA . ARG A 1 124 ? -0.872 -7.878 -1.339 1.00 82.00 124 ARG A CA 1
ATOM 1015 C C . ARG A 1 124 ? -1.307 -7.801 -2.803 1.00 82.00 124 ARG A C 1
ATOM 1017 O O . ARG A 1 124 ? -0.510 -8.116 -3.685 1.00 82.00 124 ARG A O 1
ATOM 1024 N N . LYS A 1 125 ? -2.552 -7.388 -3.066 1.00 84.06 125 LYS A N 1
ATOM 1025 C CA . LYS A 1 125 ? -3.064 -7.193 -4.433 1.00 84.06 125 LYS A CA 1
ATOM 1026 C C . LYS A 1 125 ? -2.225 -6.166 -5.183 1.00 84.06 125 LYS A C 1
ATOM 1028 O O . LYS A 1 125 ? -1.889 -6.393 -6.337 1.00 84.06 125 LYS A O 1
ATOM 1033 N N . MET A 1 126 ? -1.835 -5.089 -4.509 1.00 78.81 126 MET A N 1
ATOM 1034 C CA . MET A 1 126 ? -0.983 -4.049 -5.072 1.00 78.81 126 MET A CA 1
ATOM 1035 C C . MET A 1 126 ? 0.364 -4.566 -5.554 1.00 78.81 126 MET A C 1
ATOM 1037 O O . MET A 1 126 ? 0.715 -4.397 -6.721 1.00 78.81 126 MET A O 1
ATOM 1041 N N . ILE A 1 127 ? 1.089 -5.238 -4.663 1.00 80.81 127 ILE A N 1
ATOM 1042 C CA . ILE A 1 127 ? 2.393 -5.821 -4.982 1.00 80.81 127 ILE A CA 1
ATOM 1043 C C . ILE A 1 127 ? 2.241 -6.813 -6.140 1.00 80.81 127 ILE A C 1
ATOM 1045 O O . ILE A 1 127 ? 2.999 -6.744 -7.101 1.00 80.81 127 ILE A O 1
ATOM 1049 N N . GLY A 1 128 ? 1.211 -7.665 -6.101 1.00 85.38 128 GLY A N 1
ATOM 1050 C CA . GLY A 1 128 ? 0.929 -8.622 -7.172 1.00 85.38 128 GLY A CA 1
ATOM 1051 C C . GLY A 1 128 ? 0.683 -7.962 -8.531 1.00 85.38 128 GLY A C 1
ATOM 1052 O O . GLY A 1 128 ? 1.262 -8.387 -9.531 1.00 85.38 128 GLY A O 1
ATOM 1053 N N . THR A 1 129 ? -0.125 -6.901 -8.580 1.00 84.38 129 THR A N 1
ATOM 1054 C CA . THR A 1 129 ? -0.400 -6.150 -9.814 1.00 84.38 129 THR A CA 1
ATOM 1055 C C . THR A 1 129 ? 0.870 -5.511 -10.372 1.00 84.38 129 THR A C 1
ATOM 1057 O O . THR A 1 129 ? 1.159 -5.671 -11.557 1.00 84.38 129 THR A O 1
ATOM 1060 N N . ILE A 1 130 ? 1.669 -4.852 -9.525 1.00 80.44 130 ILE A N 1
ATOM 1061 C CA . ILE A 1 130 ? 2.948 -4.243 -9.924 1.00 80.44 130 ILE A CA 1
ATOM 1062 C C . ILE A 1 130 ? 3.902 -5.306 -10.484 1.00 80.44 130 ILE A C 1
ATOM 1064 O O . ILE A 1 130 ? 4.444 -5.130 -11.574 1.00 80.44 130 ILE A O 1
ATOM 1068 N N . THR A 1 131 ? 4.074 -6.432 -9.784 1.00 84.06 131 THR A N 1
ATOM 1069 C CA . THR A 1 131 ? 4.924 -7.538 -10.251 1.00 84.06 131 THR A CA 1
ATOM 1070 C C . THR A 1 131 ? 4.430 -8.109 -11.578 1.00 84.06 131 THR A C 1
ATOM 1072 O O . THR A 1 131 ? 5.238 -8.401 -12.455 1.00 84.06 131 THR A O 1
ATOM 1075 N N . THR A 1 132 ? 3.115 -8.233 -11.763 1.00 89.06 132 THR A N 1
ATOM 1076 C CA . THR A 1 132 ? 2.536 -8.755 -13.009 1.00 89.06 132 THR A CA 1
ATOM 1077 C C . THR A 1 132 ? 2.817 -7.819 -14.184 1.00 89.06 132 THR A C 1
ATOM 1079 O O . THR A 1 132 ? 3.317 -8.276 -15.211 1.00 89.06 132 THR A O 1
ATOM 1082 N N . TYR A 1 133 ? 2.574 -6.512 -14.031 1.00 82.44 133 TYR A N 1
ATOM 1083 C CA . TYR A 1 133 ? 2.909 -5.527 -15.067 1.00 82.44 133 TYR A CA 1
ATOM 1084 C C . TYR A 1 133 ? 4.405 -5.513 -15.383 1.00 82.44 133 TYR A C 1
ATOM 1086 O O . TYR A 1 133 ? 4.784 -5.444 -16.551 1.00 82.44 133 TYR A O 1
ATOM 1094 N N . PHE A 1 134 ? 5.251 -5.642 -14.361 1.00 79.50 134 PHE A N 1
ATOM 1095 C CA . PHE A 1 134 ? 6.694 -5.731 -14.544 1.00 79.50 134 PHE A CA 1
ATOM 1096 C C . PHE A 1 134 ? 7.108 -6.963 -15.364 1.00 79.50 134 PHE A C 1
ATOM 1098 O O . PHE A 1 134 ? 7.883 -6.836 -16.310 1.00 79.50 134 PHE A O 1
ATOM 1105 N N . LEU A 1 135 ? 6.559 -8.142 -15.056 1.00 83.94 135 LEU A N 1
ATOM 1106 C CA . LEU A 1 135 ? 6.833 -9.368 -15.812 1.00 83.94 135 LEU A CA 1
ATOM 1107 C C . LEU A 1 135 ? 6.376 -9.261 -17.268 1.00 83.94 135 LEU A C 1
ATOM 1109 O O . LEU A 1 135 ? 7.116 -9.663 -18.164 1.00 83.94 135 LEU A O 1
ATOM 1113 N N . ILE A 1 136 ? 5.192 -8.691 -17.511 1.00 87.06 136 ILE A N 1
ATOM 1114 C CA . ILE A 1 136 ? 4.684 -8.450 -18.869 1.00 87.06 136 ILE A CA 1
ATOM 1115 C C . ILE A 1 136 ? 5.651 -7.544 -19.640 1.00 87.06 136 ILE A C 1
ATOM 1117 O O . ILE A 1 136 ? 6.008 -7.844 -20.778 1.00 87.06 136 ILE A O 1
ATOM 1121 N N . LEU A 1 137 ? 6.122 -6.465 -19.015 1.00 81.31 137 LEU A N 1
ATOM 1122 C CA . LEU A 1 137 ? 7.046 -5.526 -19.646 1.00 81.31 137 LEU A CA 1
ATOM 1123 C C . LEU A 1 137 ? 8.386 -6.191 -20.009 1.00 81.31 137 LEU A C 1
ATOM 1125 O O . LEU A 1 137 ? 8.895 -5.982 -21.110 1.00 81.31 137 LEU A O 1
ATOM 1129 N N . ILE A 1 138 ? 8.917 -7.054 -19.135 1.00 80.12 138 ILE A N 1
ATOM 1130 C CA . ILE A 1 138 ? 10.110 -7.867 -19.426 1.00 80.12 138 ILE A CA 1
ATOM 1131 C C . ILE A 1 138 ? 9.863 -8.811 -20.609 1.00 80.12 138 ILE A C 1
ATOM 1133 O O . ILE A 1 138 ? 10.716 -8.929 -21.488 1.00 80.12 138 ILE A O 1
ATOM 1137 N N . GLN A 1 139 ? 8.712 -9.487 -20.650 1.00 83.81 139 GLN A N 1
ATOM 1138 C CA . GLN A 1 139 ? 8.381 -10.410 -21.740 1.00 83.81 139 GLN A CA 1
ATOM 1139 C C . GLN A 1 139 ? 8.346 -9.696 -23.095 1.00 83.81 139 GLN A C 1
ATOM 1141 O O . GLN A 1 139 ? 8.941 -10.189 -24.055 1.00 83.81 139 GLN A O 1
ATOM 1146 N N . PHE A 1 140 ? 7.712 -8.520 -23.166 1.00 83.12 140 PHE A N 1
ATOM 1147 C CA . PHE A 1 140 ? 7.707 -7.700 -24.380 1.00 83.12 140 PHE A CA 1
ATOM 1148 C C . PHE A 1 140 ? 9.120 -7.286 -24.797 1.00 83.12 140 PHE A C 1
ATOM 1150 O O . PHE A 1 140 ? 9.455 -7.410 -25.973 1.00 83.12 140 PHE A O 1
ATOM 1157 N N . LEU A 1 141 ? 9.964 -6.876 -23.846 1.00 75.12 141 LEU A N 1
ATOM 1158 C CA . LEU A 1 141 ? 11.351 -6.491 -24.118 1.00 75.12 141 LEU A CA 1
ATOM 1159 C C . LEU A 1 141 ? 12.185 -7.645 -24.702 1.00 75.12 141 LEU A C 1
ATOM 1161 O O . LEU A 1 141 ? 12.947 -7.464 -25.654 1.00 75.12 141 LEU A O 1
ATOM 1165 N N . ILE A 1 142 ? 12.053 -8.846 -24.134 1.00 78.25 142 ILE A N 1
ATOM 1166 C CA . ILE A 1 142 ? 12.756 -10.037 -24.629 1.00 78.25 142 ILE A CA 1
ATOM 1167 C C . ILE A 1 142 ? 12.275 -10.379 -26.046 1.00 78.25 142 ILE A C 1
ATOM 1169 O O . ILE A 1 142 ? 13.089 -10.694 -26.921 1.00 78.25 142 ILE A O 1
ATOM 1173 N N . ALA A 1 143 ? 10.965 -10.287 -26.2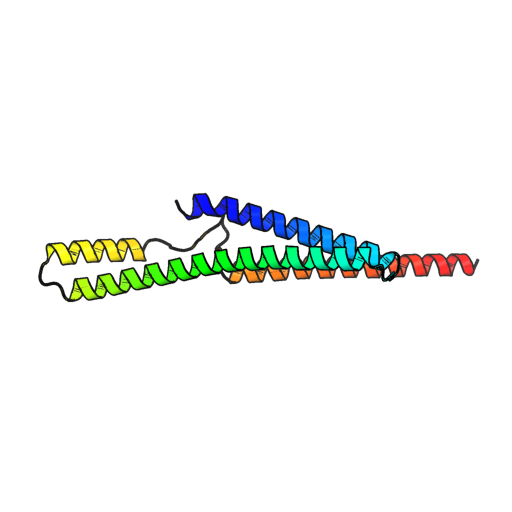94 1.00 82.56 143 ALA A N 1
ATOM 1174 C CA . ALA A 1 143 ? 10.387 -10.538 -27.609 1.00 82.56 143 ALA A CA 1
ATOM 1175 C C . ALA A 1 143 ? 10.909 -9.548 -28.667 1.00 82.56 143 ALA A C 1
ATOM 1177 O O . ALA A 1 143 ? 11.321 -9.984 -29.744 1.00 82.56 143 ALA A O 1
ATOM 1178 N N . THR A 1 144 ? 10.975 -8.247 -28.357 1.00 77.75 144 THR A N 1
ATOM 1179 C CA . THR A 1 144 ? 11.488 -7.225 -29.288 1.00 77.75 144 THR A CA 1
ATOM 1180 C C . THR A 1 144 ? 12.963 -7.439 -29.627 1.00 77.75 144 THR A C 1
ATOM 1182 O O . THR A 1 144 ? 13.313 -7.470 -30.805 1.00 77.75 144 THR A O 1
ATOM 1185 N N . HIS A 1 145 ? 13.817 -7.707 -28.632 1.00 71.31 145 HIS A N 1
ATOM 1186 C CA . HIS A 1 145 ? 15.241 -7.997 -28.866 1.00 71.31 145 HIS A CA 1
ATOM 1187 C C . HIS A 1 145 ? 15.466 -9.227 -29.754 1.00 71.31 145 HIS A C 1
ATOM 1189 O O . HIS A 1 145 ? 16.398 -9.270 -30.561 1.00 71.31 145 HIS A O 1
ATOM 1195 N N . THR A 1 146 ? 14.630 -10.252 -29.584 1.00 74.12 146 THR A N 1
ATOM 1196 C CA . THR A 1 146 ? 14.736 -11.490 -30.362 1.00 74.12 146 THR A CA 1
ATOM 1197 C C . THR A 1 146 ? 14.355 -11.256 -31.827 1.00 74.12 146 THR A C 1
ATOM 1199 O O . THR A 1 146 ? 14.985 -11.830 -32.716 1.00 74.12 146 THR A O 1
ATOM 1202 N N . CYS A 1 147 ? 13.370 -10.390 -32.092 1.00 69.81 147 CYS A N 1
ATOM 1203 C CA . CYS A 1 147 ? 12.975 -10.002 -33.447 1.00 69.81 147 CYS A CA 1
ATOM 1204 C C . CYS A 1 147 ? 14.058 -9.186 -34.167 1.00 69.81 147 CYS A C 1
ATOM 1206 O O . CYS A 1 147 ? 14.416 -9.555 -35.285 1.00 69.81 147 CYS A O 1
ATOM 1208 N N . ASP A 1 148 ? 14.641 -8.168 -33.526 1.00 69.94 148 ASP A N 1
ATOM 1209 C CA . ASP A 1 148 ? 15.716 -7.358 -34.130 1.00 69.94 148 ASP A CA 1
ATOM 1210 C C . ASP A 1 148 ? 16.930 -8.214 -34.509 1.00 69.94 148 ASP A C 1
ATOM 1212 O O . ASP A 1 148 ? 17.472 -8.117 -35.612 1.00 69.94 148 ASP A O 1
ATOM 1216 N N . LYS A 1 149 ? 17.320 -9.141 -33.624 1.00 65.94 149 LYS A N 1
ATOM 1217 C CA . LYS A 1 149 ? 18.419 -10.071 -33.906 1.00 65.94 149 LYS A CA 1
ATOM 1218 C C . LYS A 1 149 ? 18.115 -10.975 -35.104 1.00 65.94 149 LYS A C 1
ATOM 1220 O O . LYS A 1 149 ? 19.031 -11.330 -35.841 1.00 65.94 149 LYS A O 1
ATOM 1225 N N . LYS A 1 150 ? 16.850 -11.355 -35.306 1.00 67.56 150 LYS A N 1
ATOM 1226 C CA . LYS A 1 150 ? 16.426 -12.219 -36.416 1.00 67.56 150 LYS A CA 1
ATOM 1227 C C . LYS A 1 150 ? 16.456 -11.483 -37.760 1.00 67.56 150 LYS A C 1
ATOM 1229 O O . LYS A 1 150 ? 16.898 -12.082 -38.734 1.00 67.56 150 LYS A O 1
ATOM 1234 N N . VAL A 1 151 ? 16.059 -10.207 -37.790 1.00 69.12 151 VAL A N 1
ATOM 1235 C CA . VAL A 1 151 ? 16.099 -9.351 -38.994 1.00 69.12 151 VAL A CA 1
ATOM 1236 C C . VAL A 1 151 ? 17.540 -9.126 -39.466 1.00 69.12 151 VAL A C 1
ATOM 1238 O O . VAL A 1 151 ? 17.837 -9.366 -40.637 1.00 69.12 151 VAL A O 1
ATOM 1241 N N . ASN A 1 152 ? 18.461 -8.798 -38.552 1.00 61.47 152 ASN A N 1
ATOM 1242 C CA . ASN A 1 152 ? 19.873 -8.593 -38.903 1.00 61.47 152 ASN A CA 1
ATOM 1243 C C . ASN A 1 152 ? 20.543 -9.845 -39.500 1.00 61.47 152 ASN A C 1
ATOM 1245 O O . ASN A 1 152 ? 21.403 -9.725 -40.367 1.00 61.47 152 ASN A O 1
ATOM 1249 N N . ILE A 1 153 ? 20.174 -11.054 -39.057 1.00 65.88 153 ILE A N 1
ATOM 1250 C CA . ILE A 1 153 ? 20.759 -12.299 -39.590 1.00 65.88 153 ILE A CA 1
ATOM 1251 C C . ILE A 1 153 ? 20.268 -12.577 -41.019 1.00 65.88 153 ILE A C 1
ATOM 1253 O O . ILE A 1 153 ? 21.045 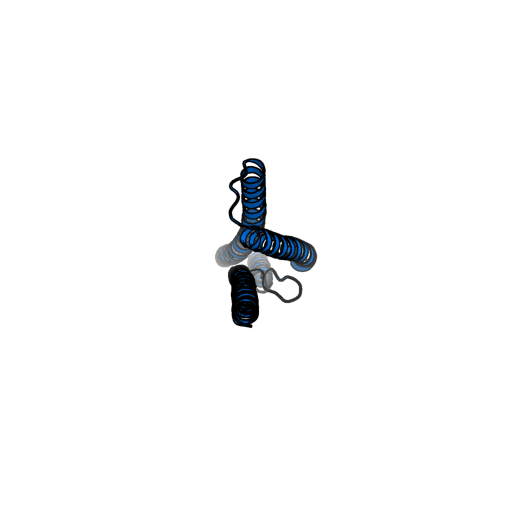-13.058 -41.839 1.00 65.88 153 ILE A O 1
ATOM 1257 N N . THR A 1 154 ? 19.008 -12.262 -41.334 1.00 64.31 154 THR A N 1
ATOM 1258 C CA . THR A 1 154 ? 18.446 -12.452 -42.684 1.00 64.31 154 THR A CA 1
ATOM 1259 C C . THR A 1 154 ? 18.960 -11.450 -43.719 1.00 64.31 154 THR A C 1
ATOM 1261 O O . THR A 1 154 ? 19.010 -11.791 -44.896 1.00 64.31 154 THR A O 1
ATOM 1264 N N . GLU A 1 155 ? 19.367 -10.244 -43.312 1.00 59.72 155 GLU A N 1
ATOM 1265 C CA . GLU A 1 155 ? 19.989 -9.267 -44.223 1.00 59.72 155 GLU A CA 1
ATOM 1266 C C . GLU A 1 155 ? 21.456 -9.594 -44.542 1.00 59.72 155 GLU A C 1
ATOM 1268 O O . GLU A 1 155 ? 21.925 -9.276 -45.625 1.00 59.72 155 GLU A O 1
ATOM 1273 N N . LEU A 1 156 ? 22.175 -10.267 -43.637 1.00 60.72 156 LEU A N 1
ATOM 1274 C CA . LEU A 1 156 ? 23.563 -10.706 -43.851 1.00 60.72 156 LEU A CA 1
ATOM 1275 C C . LEU A 1 156 ? 23.691 -11.976 -44.713 1.00 60.72 156 LEU A C 1
ATOM 1277 O O . LEU A 1 156 ? 24.798 -12.311 -45.131 1.00 60.72 156 LEU A O 1
ATOM 1281 N N . SER A 1 157 ? 22.597 -12.712 -44.934 1.00 57.06 157 SER A N 1
ATOM 1282 C CA . SER A 1 157 ? 22.585 -13.947 -45.734 1.00 57.06 157 SER A CA 1
ATOM 1283 C C . SER A 1 157 ? 22.123 -13.764 -47.185 1.00 57.06 157 SER A C 1
ATOM 1285 O O . SER A 1 157 ? 22.054 -14.761 -47.905 1.00 57.06 157 SER A O 1
ATOM 1287 N N . ASN A 1 158 ? 21.782 -12.538 -47.591 1.00 46.75 158 ASN A N 1
ATOM 1288 C CA . ASN A 1 158 ? 21.388 -12.161 -48.954 1.00 46.75 158 ASN A CA 1
ATOM 1289 C C . ASN A 1 158 ? 22.453 -11.264 -49.590 1.00 46.75 158 ASN A C 1
ATOM 1291 O O . ASN A 1 158 ? 22.595 -11.340 -50.830 1.00 46.75 158 ASN A O 1
#

Organism: NCBI:txid286306

pLDDT: mean 75.92, std 8.05, range [46.75, 90.0]

InterPro domains:
  IPR013604 7TM chemosensory receptor [PF08395] (2-141)

Sequence (158 aa):
MLNMIFSPQILAIFTEVFTEVTFNLYASIVRWNNGIYINLTEQIHNFVLTSYLLYHITRVMFIVWACETSKNQAIKISTTIYDVSNSTNNDQIRNELRLFSLQVLHRDNTFSAKGFTIDATFLRKMIGTITTYFLILIQFLIATHTCDKKVNITELSN

Secondary structure (DSSP, 8-state):
-HHHHHHHHHHHHHHHHHHHHHHHHHHHHHHHHT-----HHHHHHHHHHHHHHHHHHHHHHHHHHHHHHHHHHHHHHHHHHHHHHHH---HHHHHHHHHHHHHHHHS----EETTEE-SHHHHHHHHHHHHHHHHHHHHHHHHHHHHHHHHHHHHTT-